Protein AF-A0A660T4Z9-F1 (afdb_monomer)

Nearest PDB structures (foldseek):
  3a0u-assembly1_A  TM=9.259E-01  e=2.373E-03  Thermotoga maritima
  4uhj-assembly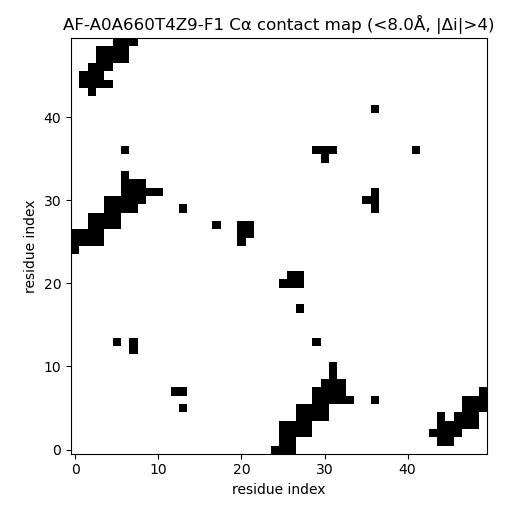2_C  TM=9.547E-01  e=3.129E-03  Escherichia coli K-12
  8fk2-assembly1_B  TM=9.085E-01  e=4.738E-03  Streptococcus mutans UA159
  3dgf-assembly1_C  TM=8.699E-01  e=4.738E-03  Thermotoga maritima
  1b00-assembly2_B  TM=9.036E-01  e=1.337E-02  Escherichia coli

Sequence (50 aa):
MKKILFIDDEPDLHTIMRFNLKEAGFNMDSALSAEEALNMDLGSYNLILL

Solvent-accessible surface area (backbone atoms only — not comparable to full-atom values): 2942 Å² total; per-residue (Å²): 120,59,34,32,38,39,38,48,78,52,72,70,57,53,57,54,50,50,52,56,39,45,77,71,60,37,43,72,51,77,27,62,37,72,72,57,43,69,75,47,73,67,86,74,40,78,45,78,46,114

pLDDT: mean 95.41, std 3.21, range [75.0, 97.81]

Secondary structure (DSSP, 8-state):
--EEEEE-S-HHHHHHHHHHHHHTT-EEEEESSHHHHHTS-GGG-SEEE-

Structure (mmCIF, N/CA/C/O backbone):
data_AF-A0A660T4Z9-F1
#
_entry.id   AF-A0A660T4Z9-F1
#
loop_
_atom_site.group_PDB
_atom_site.id
_atom_site.type_symbol
_atom_site.label_atom_id
_atom_site.label_alt_id
_atom_site.label_comp_id
_atom_site.label_asym_id
_atom_site.label_entity_id
_atom_site.label_seq_id
_atom_site.pdbx_PDB_ins_code
_atom_site.Cartn_x
_atom_site.Cartn_y
_atom_site.Cartn_z
_atom_site.occupancy
_atom_site.B_iso_or_equiv
_atom_site.auth_seq_id
_atom_site.auth_comp_id
_atom_site.auth_asym_id
_atom_site.auth_atom_id
_atom_site.pdbx_PDB_model_num
ATOM 1 N N . MET A 1 1 ? -9.735 -2.457 11.938 1.00 75.00 1 MET A N 1
ATOM 2 C CA . MET A 1 1 ? -9.286 -1.260 11.189 1.00 75.00 1 MET A CA 1
ATOM 3 C C . MET A 1 1 ? -9.252 -1.620 9.715 1.00 75.00 1 MET A C 1
ATOM 5 O O . MET A 1 1 ? -8.917 -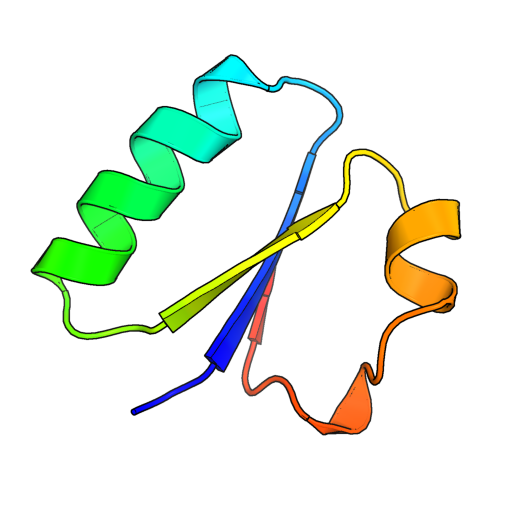2.760 9.419 1.00 75.00 1 MET A O 1
ATOM 9 N N . LYS A 1 2 ? -9.650 -0.712 8.818 1.00 89.94 2 LYS A N 1
ATOM 10 C CA . LYS A 1 2 ? -9.601 -0.968 7.368 1.00 89.94 2 LYS A CA 1
ATOM 11 C C . LYS A 1 2 ? -8.141 -0.977 6.896 1.00 89.94 2 LYS A C 1
ATOM 13 O O . LYS A 1 2 ? -7.367 -0.133 7.351 1.00 89.94 2 LYS A O 1
ATOM 18 N N . LYS A 1 3 ? -7.784 -1.937 6.038 1.00 95.88 3 LYS A N 1
ATOM 19 C CA . LYS A 1 3 ? -6.419 -2.165 5.546 1.00 95.88 3 LYS A CA 1
ATOM 20 C C . LYS A 1 3 ? -6.293 -1.665 4.107 1.00 95.88 3 LYS A C 1
ATOM 22 O O . LYS A 1 3 ? -7.121 -2.017 3.269 1.00 95.88 3 LYS A O 1
ATOM 27 N N . ILE A 1 4 ? -5.291 -0.840 3.842 1.00 97.25 4 ILE A N 1
ATOM 28 C CA . ILE A 1 4 ? -5.032 -0.204 2.548 1.00 97.25 4 ILE A CA 1
ATOM 29 C C . ILE A 1 4 ? -3.669 -0.677 2.045 1.00 97.25 4 ILE A C 1
ATOM 31 O O . ILE A 1 4 ? -2.734 -0.773 2.838 1.00 97.25 4 ILE A O 1
ATOM 35 N N . LEU A 1 5 ? -3.563 -0.963 0.751 1.00 97.81 5 LEU A N 1
ATOM 36 C CA . LEU A 1 5 ? -2.282 -1.142 0.071 1.00 97.81 5 LEU A CA 1
ATOM 37 C C . LEU A 1 5 ? -2.014 0.092 -0.789 1.00 97.81 5 LEU A C 1
ATOM 39 O O . LEU A 1 5 ? -2.866 0.464 -1.591 1.00 97.81 5 LEU A O 1
ATOM 43 N N . PHE A 1 6 ? -0.867 0.733 -0.602 1.00 97.44 6 PHE A N 1
ATOM 44 C CA . PHE A 1 6 ? -0.408 1.845 -1.435 1.00 97.44 6 PHE A CA 1
ATOM 45 C C . PHE A 1 6 ? 0.779 1.384 -2.275 1.00 97.44 6 PHE A C 1
ATOM 47 O O . PHE A 1 6 ? 1.700 0.769 -1.734 1.00 97.44 6 PHE A O 1
ATOM 54 N N . ILE A 1 7 ? 0.727 1.634 -3.576 1.00 97.19 7 ILE A N 1
ATOM 55 C CA . ILE A 1 7 ? 1.712 1.162 -4.540 1.00 97.19 7 ILE A CA 1
ATOM 56 C C . ILE A 1 7 ? 2.219 2.380 -5.292 1.00 97.19 7 ILE A C 1
ATOM 58 O O . ILE A 1 7 ? 1.455 2.977 -6.036 1.00 97.19 7 ILE A O 1
ATOM 62 N N . ASP A 1 8 ? 3.473 2.746 -5.070 1.00 96.88 8 ASP A N 1
ATOM 63 C CA . ASP A 1 8 ? 4.100 3.917 -5.680 1.00 96.88 8 ASP A CA 1
ATOM 64 C C . ASP A 1 8 ? 5.621 3.715 -5.672 1.00 96.88 8 ASP A C 1
ATOM 66 O O . ASP A 1 8 ? 6.158 3.112 -4.740 1.00 96.88 8 ASP A O 1
ATOM 70 N N . ASP A 1 9 ? 6.329 4.152 -6.711 1.00 95.75 9 ASP A N 1
ATOM 71 C CA . ASP A 1 9 ? 7.780 3.986 -6.808 1.00 95.75 9 ASP A CA 1
ATOM 72 C C . ASP A 1 9 ? 8.566 5.049 -6.018 1.00 95.75 9 ASP A C 1
ATOM 74 O O . ASP A 1 9 ? 9.781 4.908 -5.854 1.00 95.75 9 ASP A O 1
ATOM 78 N N . GLU A 1 10 ? 7.892 6.061 -5.457 1.00 96.62 10 GLU A N 1
ATOM 79 C CA . GLU A 1 10 ? 8.478 7.111 -4.625 1.00 96.62 10 GLU A CA 1
ATOM 80 C C . GLU A 1 10 ? 8.355 6.813 -3.107 1.00 96.62 10 GLU A C 1
ATOM 82 O O . GLU A 1 10 ? 7.301 7.005 -2.485 1.00 96.62 10 GLU A O 1
ATOM 87 N N . PRO A 1 11 ? 9.454 6.449 -2.412 1.00 92.75 11 PRO A N 1
ATOM 88 C CA . PRO A 1 11 ? 9.412 6.104 -0.985 1.00 92.75 11 PRO A CA 1
ATOM 89 C C . PRO A 1 11 ? 9.013 7.269 -0.062 1.00 92.75 11 PRO A C 1
ATOM 91 O O . PRO A 1 11 ? 8.498 7.056 1.041 1.00 92.75 11 PRO A O 1
ATOM 94 N N . ASP A 1 12 ? 9.243 8.511 -0.489 1.00 95.31 12 ASP A N 1
ATOM 95 C CA . ASP A 1 12 ? 8.879 9.700 0.287 1.00 95.31 12 ASP A CA 1
ATOM 96 C C . ASP A 1 12 ? 7.351 9.848 0.388 1.00 95.31 12 ASP A C 1
ATOM 98 O O . ASP A 1 12 ? 6.824 10.168 1.464 1.00 95.31 12 ASP A O 1
ATOM 102 N N . LEU A 1 13 ? 6.619 9.500 -0.680 1.00 95.38 13 LEU A N 1
ATOM 103 C CA . LEU A 1 13 ? 5.155 9.478 -0.680 1.00 95.38 13 LEU A CA 1
ATOM 104 C C . LEU A 1 13 ? 4.611 8.446 0.306 1.00 9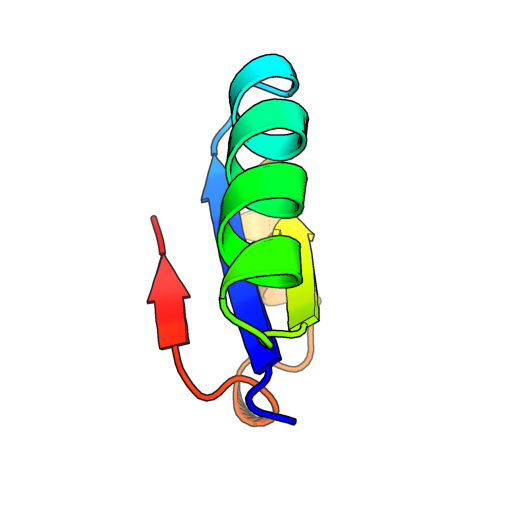5.38 13 LEU A C 1
ATOM 106 O O . LEU A 1 13 ? 3.631 8.719 1.004 1.00 95.38 13 LEU A O 1
ATOM 110 N N . HIS A 1 14 ? 5.289 7.306 0.470 1.00 95.00 14 HIS A N 1
ATOM 111 C CA . HIS A 1 14 ? 4.885 6.285 1.441 1.00 95.00 14 HIS A CA 1
ATOM 112 C C . HIS A 1 14 ? 4.884 6.833 2.867 1.00 95.00 14 HIS A C 1
ATOM 114 O O . HIS A 1 14 ? 3.979 6.537 3.651 1.00 95.00 14 HIS A O 1
ATOM 120 N N . THR A 1 15 ? 5.883 7.646 3.211 1.00 94.12 15 THR A N 1
ATOM 121 C CA . THR A 1 15 ? 6.007 8.236 4.548 1.00 94.12 15 THR A CA 1
ATOM 122 C C . THR A 1 15 ? 4.864 9.212 4.822 1.00 94.12 15 THR A C 1
ATOM 124 O O . THR A 1 15 ? 4.215 9.129 5.870 1.00 94.12 15 THR A O 1
ATOM 127 N N . ILE A 1 16 ? 4.568 10.089 3.859 1.00 95.94 16 ILE A N 1
ATOM 128 C CA . ILE A 1 16 ? 3.475 11.067 3.956 1.00 95.94 16 ILE A CA 1
ATOM 129 C C . ILE A 1 16 ? 2.118 10.353 4.042 1.00 95.94 16 ILE A C 1
ATOM 131 O O . ILE A 1 16 ? 1.311 10.640 4.931 1.00 95.94 16 ILE A O 1
ATOM 135 N N . MET A 1 17 ? 1.873 9.381 3.162 1.00 95.88 17 MET A N 1
ATOM 136 C CA . MET A 1 17 ? 0.614 8.634 3.115 1.00 95.88 17 MET A CA 1
ATOM 137 C C . MET A 1 17 ? 0.384 7.819 4.381 1.00 95.88 17 MET A C 1
ATOM 139 O O . MET A 1 17 ? -0.721 7.823 4.926 1.00 95.88 17 MET A O 1
ATOM 143 N N . ARG A 1 18 ? 1.433 7.183 4.910 1.00 95.06 18 ARG A N 1
ATOM 144 C CA . ARG A 1 18 ? 1.358 6.429 6.162 1.00 95.06 18 ARG A CA 1
ATOM 145 C C . ARG A 1 18 ? 0.959 7.319 7.330 1.00 95.06 18 ARG A C 1
ATOM 147 O O . ARG A 1 18 ? 0.150 6.888 8.149 1.00 95.06 18 ARG A O 1
ATOM 154 N N . PHE A 1 19 ? 1.488 8.541 7.407 1.00 96.06 19 PHE A N 1
ATOM 155 C CA . PHE A 1 19 ? 1.096 9.502 8.437 1.00 96.06 19 PHE A CA 1
ATOM 156 C C . PHE A 1 19 ? -0.385 9.884 8.306 1.00 96.06 19 PHE A C 1
ATOM 158 O O . PHE A 1 19 ? -1.153 9.693 9.248 1.00 96.06 19 PHE A O 1
ATOM 165 N N . ASN A 1 20 ? -0.808 10.324 7.119 1.00 95.19 20 A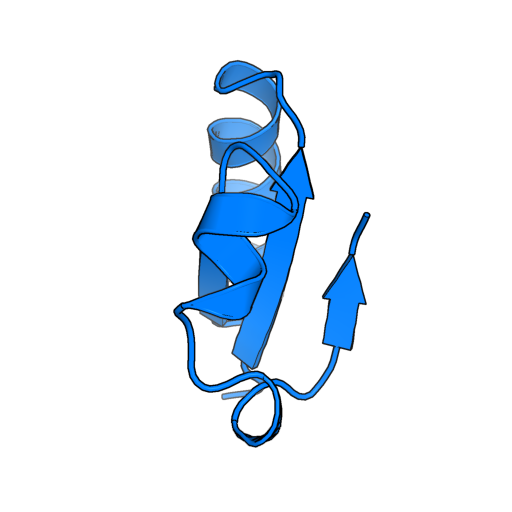SN A N 1
ATOM 166 C CA . ASN A 1 20 ? -2.180 10.777 6.875 1.00 95.19 20 ASN A CA 1
ATOM 167 C C . ASN A 1 20 ? -3.221 9.672 7.114 1.00 95.19 20 ASN A C 1
ATOM 169 O O . ASN A 1 20 ? -4.245 9.895 7.760 1.00 95.19 20 ASN A O 1
ATOM 173 N N . LEU A 1 21 ? -2.959 8.461 6.616 1.00 94.94 21 LEU A N 1
ATOM 174 C CA . LEU A 1 21 ? -3.871 7.327 6.765 1.00 94.94 21 LEU A CA 1
ATOM 175 C C . LEU A 1 21 ? -3.945 6.840 8.212 1.00 94.94 21 LEU A C 1
ATOM 177 O O . LEU A 1 21 ? -5.030 6.487 8.676 1.00 94.94 21 LEU A O 1
ATOM 181 N N . LYS A 1 22 ? -2.825 6.871 8.942 1.00 94.94 22 LY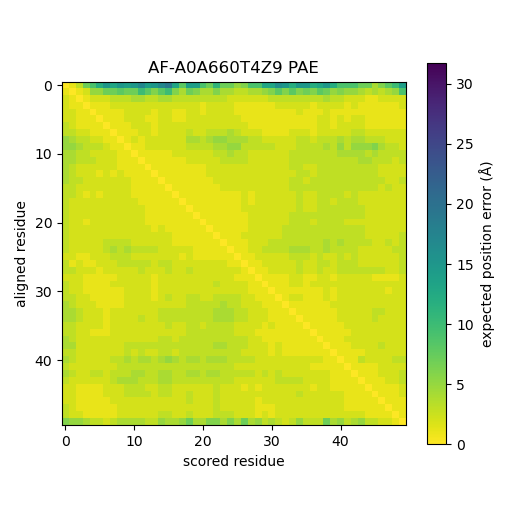S A N 1
ATOM 182 C CA . LYS A 1 22 ? -2.803 6.534 10.366 1.00 94.94 22 LYS A CA 1
ATOM 183 C C . LYS A 1 22 ? -3.619 7.530 11.193 1.00 94.94 22 LYS A C 1
ATOM 185 O O . LYS A 1 22 ? -4.428 7.088 12.005 1.00 94.94 22 LYS A O 1
ATOM 190 N N . GLU A 1 23 ? -3.457 8.834 10.961 1.00 96.00 23 GLU A N 1
ATOM 191 C CA . GLU A 1 23 ? -4.259 9.882 11.620 1.00 96.00 23 GLU A CA 1
ATOM 192 C C . GLU A 1 23 ? -5.758 9.718 11.325 1.00 96.00 23 GLU A C 1
ATOM 194 O O . GLU A 1 23 ? -6.601 9.901 12.200 1.00 96.00 23 GLU A O 1
ATOM 199 N N . ALA A 1 24 ? -6.103 9.277 10.112 1.00 95.06 24 ALA A N 1
ATOM 200 C CA . ALA A 1 24 ? -7.477 8.973 9.724 1.00 95.06 24 ALA A CA 1
ATOM 201 C C . ALA A 1 24 ? -7.996 7.599 10.221 1.00 95.06 24 ALA A C 1
ATOM 203 O O . ALA A 1 24 ? -9.136 7.231 9.931 1.00 95.06 24 ALA A O 1
ATOM 204 N N . GLY A 1 25 ? -7.202 6.834 10.984 1.00 95.88 25 GLY A N 1
ATOM 205 C CA . GLY A 1 25 ? -7.612 5.566 11.605 1.00 95.88 25 GLY A CA 1
ATOM 206 C C . GLY A 1 25 ? -7.512 4.324 10.708 1.00 95.88 25 GLY A C 1
ATOM 207 O O . GLY A 1 25 ? -8.120 3.287 11.006 1.00 95.88 25 GLY A O 1
ATOM 208 N N . PHE A 1 26 ? -6.754 4.403 9.615 1.00 96.38 26 PHE A N 1
ATOM 209 C CA . PHE A 1 26 ? -6.501 3.297 8.692 1.00 96.38 26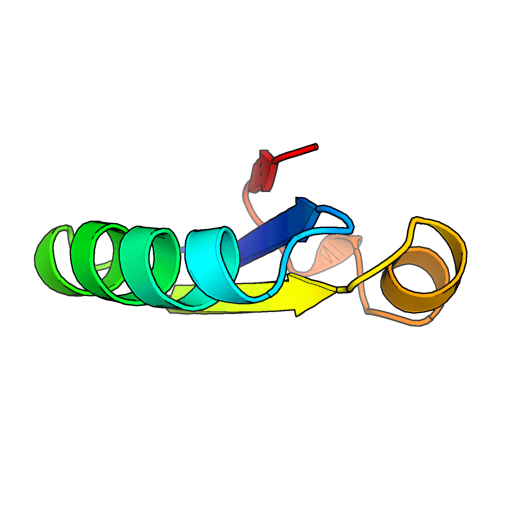 PHE A CA 1
ATOM 210 C C . PHE A 1 26 ? -5.154 2.621 8.960 1.00 96.38 26 PHE A C 1
ATOM 212 O O . PHE A 1 26 ? -4.209 3.240 9.444 1.00 96.38 26 PHE A O 1
ATOM 219 N N . ASN A 1 27 ? -5.061 1.341 8.594 1.00 95.19 27 ASN A N 1
ATOM 220 C CA . ASN A 1 27 ? -3.784 0.643 8.478 1.00 95.19 27 ASN A CA 1
ATOM 221 C C . ASN A 1 27 ? -3.366 0.596 7.014 1.00 95.19 27 ASN A C 1
ATOM 223 O O . ASN A 1 27 ? -4.197 0.351 6.141 1.00 95.19 27 ASN A O 1
ATOM 227 N N . MET A 1 28 ? -2.076 0.789 6.769 1.00 94.44 28 MET A N 1
ATOM 228 C CA . MET A 1 28 ? -1.504 0.850 5.432 1.00 94.44 28 MET A CA 1
ATOM 229 C C . MET A 1 28 ? -0.283 -0.062 5.345 1.00 94.44 28 MET A C 1
ATOM 231 O O . MET A 1 28 ? 0.652 0.077 6.142 1.00 94.44 28 MET A O 1
ATOM 235 N N . ASP A 1 29 ? -0.283 -0.926 4.339 1.00 96.69 29 ASP A N 1
ATOM 236 C CA . ASP A 1 29 ? 0.918 -1.566 3.819 1.00 96.69 29 ASP A CA 1
ATOM 237 C C . ASP A 1 29 ? 1.323 -0.866 2.513 1.00 96.69 29 ASP A C 1
ATOM 239 O O . ASP A 1 29 ? 0.538 -0.121 1.920 1.00 96.69 29 ASP A O 1
ATOM 243 N N . SER A 1 30 ? 2.569 -1.053 2.100 1.00 96.19 30 SER A N 1
ATOM 244 C CA . SER A 1 30 ? 3.158 -0.343 0.966 1.00 96.19 30 SER A CA 1
ATOM 245 C C . SER A 1 30 ? 3.968 -1.291 0.094 1.00 96.19 30 SER A C 1
ATOM 247 O O . SER A 1 30 ? 4.620 -2.174 0.647 1.00 96.19 30 SER A O 1
ATOM 249 N N . ALA A 1 31 ? 3.959 -1.065 -1.215 1.00 97.31 31 ALA A N 1
ATOM 250 C CA . ALA A 1 31 ? 4.794 -1.753 -2.195 1.00 97.31 31 ALA A CA 1
ATOM 251 C C . ALA A 1 31 ? 5.410 -0.718 -3.148 1.00 97.31 31 ALA A C 1
ATOM 253 O O . ALA A 1 31 ? 4.744 0.252 -3.491 1.00 97.31 31 ALA A O 1
ATOM 254 N N . LEU A 1 32 ? 6.663 -0.905 -3.562 1.00 96.62 32 LEU A N 1
ATOM 255 C CA . LEU A 1 32 ? 7.366 0.005 -4.479 1.00 96.62 32 LEU A CA 1
ATOM 256 C C . LEU A 1 32 ? 7.148 -0.339 -5.957 1.00 96.62 32 LEU A C 1
ATOM 258 O O . LEU A 1 32 ? 7.642 0.346 -6.849 1.00 96.62 32 LEU A O 1
ATOM 262 N N . SER A 1 33 ? 6.451 -1.439 -6.232 1.00 96.56 33 SER A N 1
ATOM 263 C CA . SER A 1 33 ? 6.075 -1.820 -7.584 1.00 96.56 33 SER A CA 1
ATOM 264 C C . SER A 1 33 ? 4.843 -2.718 -7.599 1.00 96.56 33 SER A C 1
ATOM 266 O O . SER A 1 33 ? 4.449 -3.312 -6.587 1.00 96.56 33 SER A O 1
ATOM 268 N N . ALA A 1 34 ? 4.247 -2.860 -8.782 1.00 95.69 34 ALA A N 1
ATOM 269 C CA . ALA A 1 34 ? 3.152 -3.796 -8.999 1.00 95.69 34 ALA A CA 1
ATOM 270 C C . ALA A 1 34 ? 3.590 -5.253 -8.757 1.00 95.69 34 ALA A C 1
ATOM 272 O O . ALA A 1 34 ? 2.824 -6.044 -8.215 1.00 95.69 34 ALA A O 1
ATOM 273 N N . GLU A 1 35 ? 4.822 -5.615 -9.116 1.00 96.50 35 GLU A N 1
ATOM 274 C CA . GLU A 1 35 ? 5.385 -6.948 -8.881 1.00 96.50 35 GLU A CA 1
ATOM 275 C C . GLU A 1 35 ? 5.508 -7.259 -7.389 1.00 96.50 35 GLU A C 1
ATOM 277 O O . GLU A 1 35 ? 5.174 -8.365 -6.965 1.00 96.50 35 GLU A O 1
ATOM 282 N N . GLU A 1 36 ? 5.952 -6.297 -6.577 1.00 96.31 36 GLU A N 1
ATOM 283 C CA . GLU A 1 36 ? 5.979 -6.461 -5.123 1.00 96.31 36 GLU A CA 1
ATOM 284 C C . GLU A 1 36 ? 4.556 -6.643 -4.577 1.00 96.31 36 GLU A C 1
ATOM 286 O 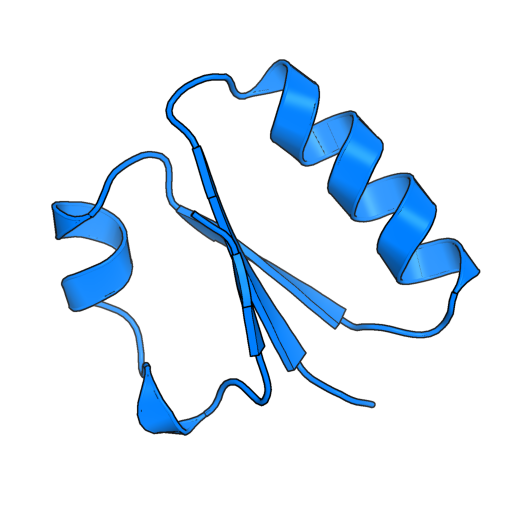O . GLU A 1 36 ? 4.295 -7.594 -3.838 1.00 96.31 36 GLU A O 1
ATOM 291 N N . ALA A 1 37 ? 3.613 -5.807 -5.016 1.00 96.62 37 ALA A N 1
ATOM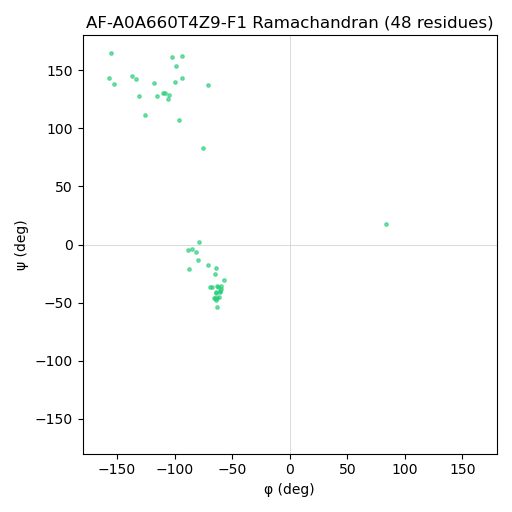 292 C CA . ALA A 1 37 ? 2.217 -5.892 -4.601 1.00 96.62 37 ALA A CA 1
ATOM 293 C C . ALA A 1 37 ? 1.558 -7.236 -4.956 1.00 96.62 37 ALA A C 1
ATOM 295 O O . ALA A 1 37 ? 0.798 -7.780 -4.155 1.00 96.62 37 ALA A O 1
ATOM 296 N N . LEU A 1 38 ? 1.869 -7.809 -6.124 1.00 96.44 38 LEU A N 1
ATOM 297 C CA . LEU A 1 38 ? 1.347 -9.109 -6.566 1.00 96.44 38 LEU A CA 1
ATOM 298 C C . LEU A 1 38 ? 1.786 -10.280 -5.674 1.00 96.44 38 LEU A C 1
ATOM 300 O O . LEU A 1 38 ? 1.134 -11.322 -5.683 1.00 96.44 38 LEU A O 1
ATOM 304 N N . ASN A 1 39 ? 2.858 -10.119 -4.894 1.00 97.00 39 ASN A N 1
ATOM 305 C CA . ASN A 1 39 ? 3.294 -11.112 -3.909 1.00 97.00 39 ASN A CA 1
ATOM 306 C C . ASN A 1 39 ? 2.574 -10.976 -2.554 1.00 97.00 39 ASN A C 1
ATOM 308 O O . ASN A 1 39 ? 2.792 -11.788 -1.654 1.00 97.00 39 ASN A O 1
ATOM 312 N N . MET A 1 40 ? 1.726 -9.959 -2.388 1.00 96.19 40 MET A N 1
ATOM 313 C CA . MET A 1 40 ? 0.943 -9.728 -1.176 1.00 96.19 40 MET A CA 1
ATOM 314 C C . MET A 1 40 ? -0.449 -10.363 -1.285 1.00 96.19 40 MET A C 1
ATOM 316 O O . MET A 1 40 ? -0.958 -10.633 -2.371 1.00 96.19 40 MET A O 1
ATOM 320 N N . ASP A 1 41 ? -1.118 -10.555 -0.146 1.00 96.44 41 ASP A N 1
ATOM 321 C CA . ASP A 1 41 ? -2.515 -10.999 -0.125 1.00 96.44 41 ASP A CA 1
ATOM 322 C C . ASP A 1 41 ? -3.459 -9.844 -0.498 1.00 96.44 41 ASP A C 1
ATOM 324 O O . ASP A 1 41 ? -4.006 -9.155 0.370 1.00 96.44 41 ASP A O 1
ATOM 328 N N . LEU A 1 42 ? -3.634 -9.619 -1.806 1.00 95.62 42 LEU A N 1
ATOM 329 C CA . LEU A 1 42 ? -4.477 -8.552 -2.354 1.00 95.62 42 LEU A CA 1
ATOM 330 C C . LEU A 1 42 ? -5.932 -8.624 -1.858 1.00 95.62 42 LEU A C 1
ATOM 332 O O . LEU A 1 42 ? -6.576 -7.589 -1.697 1.00 95.62 42 LEU A O 1
ATOM 336 N N . GLY A 1 43 ? -6.437 -9.828 -1.563 1.00 96.38 43 GLY A N 1
ATOM 337 C CA . GLY A 1 43 ? -7.794 -10.040 -1.053 1.00 96.38 43 GLY A CA 1
ATOM 338 C C . GLY A 1 43 ? -7.997 -9.562 0.388 1.00 96.38 43 GLY A C 1
ATOM 339 O O . GLY A 1 43 ? -9.135 -9.353 0.809 1.00 96.38 43 GLY A O 1
ATOM 340 N N . SER A 1 44 ? -6.912 -9.351 1.140 1.00 95.88 44 SER A N 1
ATOM 341 C CA . SER A 1 44 ? -6.960 -8.847 2.519 1.00 95.88 44 SER A CA 1
ATOM 342 C C . SER A 1 44 ? -7.157 -7.331 2.628 1.00 95.88 44 SER A C 1
ATOM 344 O O . SER A 1 44 ? -7.465 -6.827 3.715 1.00 95.88 44 SER A O 1
ATOM 346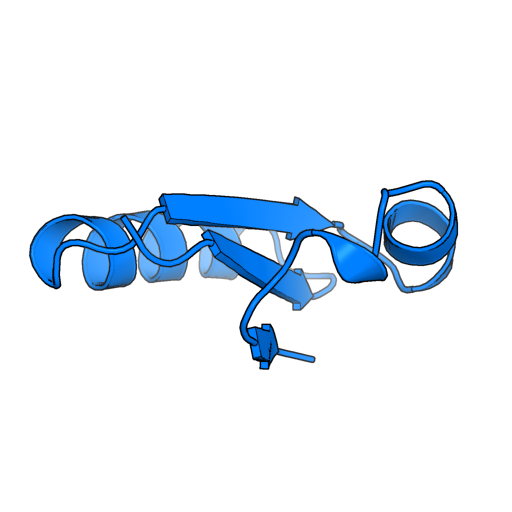 N N . TYR A 1 45 ? -6.987 -6.590 1.529 1.00 97.31 45 TYR A N 1
ATOM 347 C CA . TYR A 1 45 ? -7.087 -5.132 1.520 1.00 97.31 45 TYR A CA 1
ATOM 348 C C . TYR A 1 45 ? -8.490 -4.662 1.142 1.00 97.31 45 TYR A C 1
ATOM 350 O O . TYR A 1 45 ? -9.172 -5.226 0.293 1.00 97.31 45 TYR A O 1
ATOM 358 N N . ASN A 1 46 ? -8.929 -3.578 1.778 1.00 97.19 46 ASN A N 1
ATOM 359 C CA . ASN A 1 46 ? -10.214 -2.945 1.490 1.00 97.19 46 ASN A CA 1
ATOM 360 C C . ASN A 1 46 ? -10.123 -1.911 0.364 1.00 97.19 46 ASN A C 1
ATOM 362 O O . ASN A 1 46 ? -11.147 -1.544 -0.208 1.00 97.19 46 ASN A O 1
ATOM 366 N N . LEU A 1 47 ? -8.920 -1.401 0.108 1.00 96.44 47 LEU A N 1
ATOM 367 C CA . LEU A 1 47 ? -8.624 -0.421 -0.924 1.00 96.44 47 LEU A CA 1
ATOM 368 C C . LEU A 1 47 ? -7.169 -0.595 -1.356 1.00 96.44 47 LEU A C 1
ATOM 370 O O . LEU A 1 47 ? -6.292 -0.770 -0.508 1.00 96.44 47 LEU A O 1
ATOM 374 N N . ILE A 1 48 ? -6.938 -0.519 -2.660 1.00 96.56 48 ILE A N 1
ATOM 375 C CA . ILE A 1 48 ? -5.608 -0.458 -3.256 1.00 96.56 48 ILE A CA 1
ATOM 376 C C . ILE A 1 48 ? -5.500 0.905 -3.939 1.00 96.56 48 ILE A C 1
ATOM 378 O O . ILE A 1 48 ? -6.400 1.291 -4.686 1.00 96.56 48 ILE A O 1
ATOM 382 N N . LEU A 1 49 ? -4.441 1.637 -3.620 1.00 94.75 49 LEU A N 1
ATOM 383 C CA . LEU A 1 49 ? -4.072 2.916 -4.214 1.00 94.75 49 LEU A CA 1
ATOM 384 C C . LEU A 1 49 ? -2.833 2.676 -5.082 1.00 94.75 49 LEU A C 1
ATOM 386 O O . LEU A 1 49 ? -1.901 2.015 -4.622 1.00 94.75 49 LEU A O 1
ATOM 390 N N . LEU A 1 50 ? -2.886 3.164 -6.318 1.00 92.56 50 LEU A N 1
ATOM 391 C CA . LEU A 1 50 ? -1.868 3.043 -7.362 1.00 92.56 50 LEU A CA 1
ATOM 392 C C . LEU A 1 50 ? -1.381 4.433 -7.766 1.00 92.56 50 LEU A C 1
ATOM 394 O O . LEU A 1 50 ? -2.203 5.373 -7.612 1.00 92.56 50 LEU A O 1
#

Mean predicted aligned error: 2.3 Å

Radius of gyration: 10.2 Å; Cα contacts (8 Å, |Δi|>4): 73; chains: 1; bounding box: 20×22×21 Å

Foldseek 3Di:
DAEEEEEALDVVVVVVCCVVQVVVVYHYDYHNHPVRVVVDPPVSHPYYHD